Protein AF-A0A3M1Q7M8-F1 (afdb_monomer)

Mean predicted aligned error: 7.92 Å

Structure (mmCIF, N/CA/C/O backbone):
data_AF-A0A3M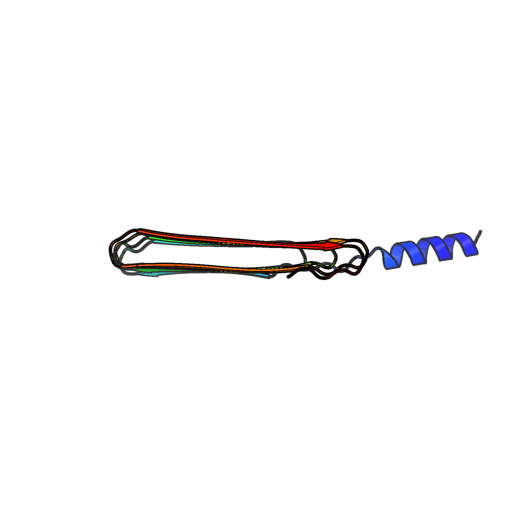1Q7M8-F1
#
_entry.id   AF-A0A3M1Q7M8-F1
#
loop_
_atom_site.group_PDB
_atom_site.id
_atom_site.type_symbol
_atom_site.label_atom_id
_atom_site.label_alt_id
_atom_site.label_comp_id
_atom_site.label_asym_id
_atom_site.label_entity_id
_atom_site.label_seq_id
_atom_site.pdbx_PDB_ins_code
_atom_site.Cartn_x
_atom_site.Cartn_y
_atom_site.Cartn_z
_atom_site.occupancy
_atom_site.B_iso_or_equiv
_atom_site.auth_seq_id
_atom_site.auth_comp_id
_atom_site.auth_asym_id
_atom_site.auth_atom_id
_atom_site.pdbx_PDB_model_num
ATOM 1 N N . MET A 1 1 ? 45.127 -10.849 -25.738 1.00 50.38 1 MET A N 1
ATOM 2 C CA . MET A 1 1 ? 44.500 -11.327 -24.480 1.00 50.38 1 MET A CA 1
ATOM 3 C C . MET A 1 1 ? 44.272 -10.226 -23.438 1.00 50.38 1 MET A C 1
ATOM 5 O O . MET A 1 1 ? 43.176 -10.155 -22.907 1.00 50.38 1 MET A O 1
ATOM 9 N N . LYS A 1 2 ? 45.220 -9.306 -23.188 1.00 44.78 2 LYS A N 1
ATOM 10 C CA . LYS A 1 2 ? 45.061 -8.219 -22.188 1.00 44.78 2 LYS A CA 1
ATOM 11 C C . LYS A 1 2 ? 43.906 -7.230 -22.465 1.00 44.78 2 LYS A C 1
ATOM 13 O O . LYS A 1 2 ? 43.297 -6.731 -21.531 1.00 44.78 2 LYS A O 1
ATOM 18 N N . ARG A 1 3 ? 43.560 -6.993 -23.740 1.00 47.59 3 ARG A N 1
ATOM 19 C CA . ARG A 1 3 ? 42.442 -6.109 -24.143 1.00 47.59 3 ARG A CA 1
ATOM 20 C C . ARG A 1 3 ? 41.051 -6.724 -23.937 1.00 47.59 3 ARG A C 1
ATOM 22 O O . ARG A 1 3 ? 40.094 -5.987 -23.758 1.00 47.59 3 ARG A O 1
ATOM 29 N N . LEU A 1 4 ? 40.949 -8.055 -23.926 1.00 49.72 4 LEU A N 1
ATOM 30 C CA . LEU A 1 4 ? 39.679 -8.762 -23.723 1.00 49.72 4 LEU A CA 1
ATOM 31 C C . LEU A 1 4 ? 39.285 -8.768 -22.238 1.00 49.72 4 LEU A C 1
ATOM 33 O O . LEU A 1 4 ? 38.124 -8.580 -21.897 1.00 49.72 4 LEU A O 1
ATOM 37 N N . LEU A 1 5 ? 40.282 -8.902 -21.356 1.00 49.00 5 LEU A N 1
ATOM 38 C CA . LEU A 1 5 ? 40.089 -8.873 -19.907 1.00 49.00 5 LEU A CA 1
ATOM 39 C C . LEU A 1 5 ? 39.618 -7.492 -19.418 1.00 49.00 5 LEU A C 1
ATOM 41 O O . LEU A 1 5 ? 38.752 -7.424 -18.557 1.00 49.00 5 LEU A O 1
ATOM 45 N N . ALA A 1 6 ? 40.128 -6.407 -20.016 1.00 52.34 6 ALA A N 1
ATOM 46 C CA . ALA A 1 6 ? 39.721 -5.034 -19.700 1.00 52.34 6 ALA A CA 1
ATOM 47 C C . ALA A 1 6 ? 38.290 -4.690 -20.165 1.00 52.34 6 ALA A C 1
ATOM 49 O O . ALA A 1 6 ? 37.608 -3.885 -19.533 1.00 52.34 6 ALA A O 1
ATOM 50 N N . ALA A 1 7 ? 37.820 -5.307 -21.256 1.00 53.88 7 ALA A N 1
ATOM 51 C CA . ALA A 1 7 ? 36.446 -5.152 -21.739 1.00 53.88 7 ALA A CA 1
ATOM 52 C C . ALA A 1 7 ? 35.442 -5.927 -20.864 1.00 53.88 7 ALA A C 1
ATOM 54 O O . ALA A 1 7 ? 34.366 -5.429 -20.550 1.00 53.88 7 ALA A O 1
ATOM 55 N N . LEU A 1 8 ? 35.813 -7.125 -20.402 1.00 53.47 8 LEU A N 1
ATOM 56 C CA . LEU A 1 8 ? 34.981 -7.926 -19.497 1.00 53.47 8 LEU A CA 1
ATOM 57 C C . LEU A 1 8 ? 34.847 -7.298 -18.102 1.00 53.47 8 LEU A C 1
ATOM 59 O O . LEU A 1 8 ? 33.760 -7.326 -17.528 1.00 53.47 8 LEU A O 1
ATOM 63 N N . THR A 1 9 ? 35.904 -6.678 -17.569 1.00 52.72 9 THR A N 1
ATOM 64 C CA . THR A 1 9 ? 35.836 -5.986 -16.271 1.00 52.72 9 THR A CA 1
ATOM 65 C C . THR A 1 9 ? 35.045 -4.679 -16.321 1.00 52.72 9 THR A C 1
ATOM 67 O O . THR A 1 9 ? 34.373 -4.352 -15.348 1.00 52.72 9 THR A O 1
ATOM 70 N N . SER A 1 10 ? 35.051 -3.953 -17.443 1.00 50.41 10 SER A N 1
ATOM 71 C CA . SER A 1 10 ? 34.241 -2.732 -17.610 1.00 50.41 10 SER A CA 1
ATOM 72 C C . SER A 1 10 ? 32.746 -3.026 -17.814 1.00 50.41 10 SER A C 1
ATOM 74 O O . SER A 1 10 ? 31.900 -2.275 -17.326 1.00 50.41 10 SER A O 1
ATOM 76 N N . ILE A 1 11 ? 32.400 -4.160 -18.432 1.00 53.50 11 ILE A N 1
ATOM 77 C CA . ILE A 1 11 ? 31.011 -4.648 -18.505 1.00 53.50 11 ILE A CA 1
ATOM 78 C C . ILE A 1 11 ? 30.527 -5.147 -17.132 1.00 53.50 11 ILE A C 1
ATOM 80 O O . ILE A 1 11 ? 29.394 -4.883 -16.743 1.00 53.50 11 ILE A O 1
ATOM 84 N N . ALA A 1 12 ? 31.387 -5.808 -16.351 1.00 48.62 12 ALA A N 1
ATOM 85 C CA . ALA A 1 12 ? 31.025 -6.263 -15.007 1.00 48.62 12 ALA A CA 1
ATOM 86 C C . ALA A 1 12 ? 30.792 -5.100 -14.020 1.00 48.62 12 ALA A C 1
ATOM 88 O O . ALA A 1 12 ? 29.925 -5.200 -13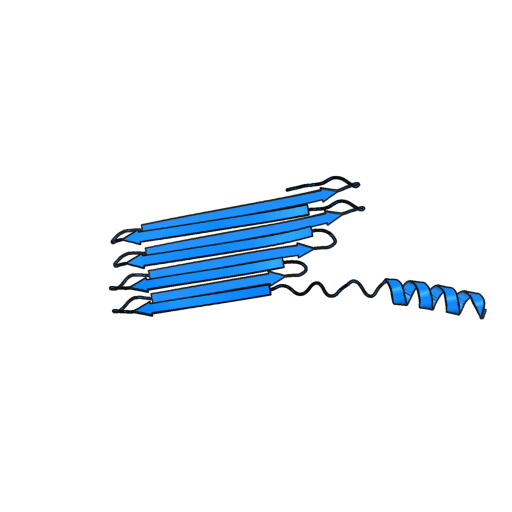.155 1.00 48.62 12 ALA A O 1
ATOM 89 N N . LEU A 1 13 ? 31.515 -3.981 -14.167 1.00 48.22 13 LEU A N 1
ATOM 90 C CA . LEU A 1 13 ? 31.373 -2.812 -13.287 1.00 48.22 13 LEU A CA 1
ATOM 91 C C . LEU A 1 13 ? 30.152 -1.934 -13.616 1.00 48.22 13 LEU A C 1
ATOM 93 O O . LEU A 1 13 ? 29.692 -1.187 -12.764 1.00 48.22 13 LEU A O 1
ATOM 97 N N . THR A 1 14 ? 29.600 -2.033 -14.829 1.00 49.81 14 THR A N 1
ATOM 98 C CA . THR A 1 14 ? 28.342 -1.358 -15.211 1.00 49.81 14 THR A CA 1
ATOM 99 C C . THR A 1 14 ? 27.097 -2.189 -14.883 1.00 49.81 14 THR A C 1
ATOM 101 O O . THR A 1 14 ? 25.981 -1.680 -14.949 1.00 49.81 14 THR A O 1
ATOM 104 N N . ALA A 1 15 ? 27.280 -3.448 -14.471 1.00 46.22 15 ALA A N 1
ATOM 105 C CA . ALA A 1 15 ? 26.212 -4.345 -14.038 1.00 46.22 15 ALA A CA 1
ATOM 106 C C . ALA A 1 15 ? 25.890 -4.246 -12.534 1.00 46.22 15 ALA A C 1
ATOM 108 O O . ALA A 1 15 ? 24.961 -4.912 -12.071 1.00 46.22 15 ALA A O 1
ATOM 109 N N . SER A 1 16 ? 26.599 -3.408 -11.765 1.00 47.19 16 SER A N 1
ATOM 110 C CA . SER A 1 16 ? 26.173 -3.025 -10.416 1.00 47.19 16 SER A CA 1
ATOM 111 C C . SER A 1 16 ? 24.972 -2.081 -10.527 1.00 47.19 16 SER A C 1
ATOM 113 O O . SER A 1 16 ? 25.099 -0.864 -10.390 1.00 47.19 16 SER A O 1
ATOM 115 N N . GLY A 1 17 ? 23.807 -2.642 -10.858 1.00 49.47 17 GLY A N 1
ATOM 116 C CA . GLY A 1 17 ? 22.539 -1.928 -10.813 1.00 49.47 17 GLY A CA 1
ATOM 117 C C . GLY A 1 17 ? 22.386 -1.285 -9.440 1.00 49.47 17 GLY A C 1
ATOM 118 O O . GLY A 1 17 ? 22.644 -1.934 -8.425 1.00 49.47 17 GLY A O 1
ATOM 119 N N . ALA A 1 18 ? 22.031 0.001 -9.421 1.00 51.25 18 ALA A N 1
ATOM 120 C CA . ALA A 1 18 ? 21.760 0.728 -8.193 1.00 51.25 18 ALA A CA 1
ATOM 121 C C . ALA A 1 18 ? 20.853 -0.129 -7.302 1.00 51.25 18 ALA A C 1
ATOM 123 O O . ALA A 1 18 ? 19.791 -0.580 -7.738 1.00 51.25 18 ALA A O 1
ATOM 124 N N . ALA A 1 19 ? 21.294 -0.397 -6.074 1.00 50.16 19 ALA A N 1
ATOM 125 C CA . ALA A 1 19 ? 20.435 -0.991 -5.070 1.00 50.16 19 ALA A CA 1
ATOM 126 C C . ALA A 1 19 ? 19.352 0.047 -4.756 1.00 50.16 19 ALA A C 1
ATOM 128 O O . ALA A 1 19 ? 19.552 0.937 -3.934 1.00 50.16 19 ALA A O 1
ATOM 129 N N . PHE A 1 20 ? 18.240 -0.004 -5.485 1.00 60.88 20 PHE A N 1
ATOM 130 C CA . PHE A 1 20 ? 17.080 0.812 -5.178 1.00 60.88 20 PHE A CA 1
ATOM 131 C C . PHE A 1 20 ? 16.518 0.306 -3.849 1.00 60.88 20 PHE A C 1
ATOM 133 O O . PHE A 1 20 ? 15.998 -0.809 -3.767 1.00 60.88 20 PHE A O 1
ATOM 140 N N . GLY A 1 21 ? 16.739 1.085 -2.793 1.00 73.06 21 GLY A N 1
AT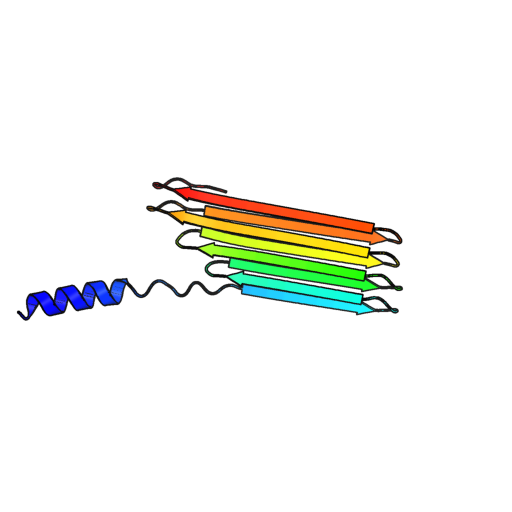OM 141 C CA . GLY A 1 21 ? 16.203 0.808 -1.470 1.00 73.06 21 GLY A CA 1
ATOM 142 C C . GLY A 1 21 ? 14.743 1.232 -1.409 1.00 73.06 21 GLY A C 1
ATOM 143 O O . GLY A 1 21 ? 14.421 2.367 -1.752 1.00 73.06 21 GLY A O 1
ATOM 144 N N . GLY A 1 22 ? 13.878 0.324 -0.964 1.00 85.31 22 GLY A N 1
ATOM 145 C CA . GLY A 1 22 ? 12.493 0.651 -0.658 1.00 85.31 22 GLY A CA 1
ATOM 146 C C . GLY A 1 22 ? 12.392 1.300 0.722 1.00 85.31 22 GLY A C 1
ATOM 147 O O . GLY A 1 22 ? 12.985 0.806 1.681 1.00 85.31 22 GLY A 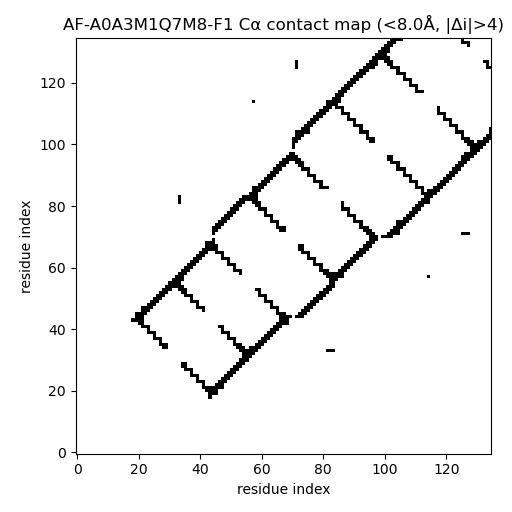O 1
ATOM 148 N N . GLU A 1 23 ? 11.629 2.383 0.839 1.00 95.00 23 GLU A N 1
ATOM 149 C CA . GLU A 1 23 ? 11.281 3.010 2.114 1.00 95.00 23 GLU A CA 1
ATOM 150 C C . GLU A 1 23 ? 9.936 2.460 2.601 1.00 95.00 23 GLU A C 1
ATOM 152 O O . GLU A 1 23 ? 8.920 2.644 1.937 1.00 95.00 23 GLU A O 1
ATOM 157 N N . ALA A 1 24 ? 9.901 1.803 3.762 1.00 96.88 24 ALA A N 1
ATOM 158 C CA . ALA A 1 24 ? 8.668 1.287 4.353 1.00 96.88 24 ALA A CA 1
ATOM 159 C C . ALA A 1 24 ? 8.482 1.812 5.781 1.00 96.88 24 ALA A C 1
ATOM 161 O O . ALA A 1 24 ? 9.322 1.575 6.648 1.00 96.88 24 ALA A O 1
ATOM 162 N N . THR A 1 25 ? 7.358 2.486 6.032 1.00 98.06 25 THR A N 1
ATOM 163 C CA . THR A 1 25 ? 6.995 3.037 7.342 1.00 98.06 25 THR A CA 1
ATOM 164 C C . THR A 1 25 ? 5.601 2.569 7.745 1.00 98.06 25 THR A C 1
ATOM 166 O O . THR A 1 25 ? 4.631 2.796 7.024 1.00 98.06 25 THR A O 1
ATOM 169 N N . ALA A 1 26 ? 5.492 1.942 8.918 1.00 97.75 26 ALA A N 1
ATOM 170 C CA . ALA A 1 26 ? 4.230 1.474 9.486 1.00 97.75 26 ALA A CA 1
ATOM 171 C C . ALA A 1 26 ? 4.021 2.064 10.888 1.00 97.75 26 ALA A C 1
ATOM 173 O O . ALA A 1 26 ? 4.874 1.907 11.761 1.00 97.75 26 ALA A O 1
ATOM 174 N N . ILE A 1 27 ? 2.883 2.723 11.117 1.00 98.31 27 ILE A N 1
ATOM 175 C CA . ILE A 1 27 ? 2.563 3.403 12.379 1.00 98.31 27 ILE A CA 1
ATOM 176 C C . ILE A 1 27 ? 1.193 2.951 12.865 1.00 98.31 27 ILE A C 1
ATOM 178 O O . ILE A 1 27 ? 0.176 3.275 12.262 1.00 98.31 27 ILE A O 1
ATOM 182 N N . SER A 1 28 ? 1.156 2.256 14.000 1.00 97.44 28 SER A N 1
ATOM 183 C CA . SER A 1 28 ? -0.095 1.830 14.635 1.00 97.44 28 SER A CA 1
ATOM 184 C C . SER A 1 28 ? -0.279 2.529 15.974 1.00 97.44 28 SER A C 1
ATOM 186 O O . SER A 1 28 ? 0.620 2.521 16.810 1.00 97.44 28 SER A O 1
ATOM 188 N N . THR A 1 29 ? -1.447 3.123 16.202 1.00 98.06 29 THR A N 1
ATOM 189 C CA . THR A 1 29 ? -1.804 3.763 17.474 1.00 98.06 29 THR A CA 1
ATOM 190 C C . THR A 1 29 ? -3.193 3.322 17.909 1.00 98.06 29 THR A C 1
ATOM 192 O O . THR A 1 29 ? -4.165 3.472 17.173 1.00 98.06 29 THR A O 1
ATOM 195 N N . ALA A 1 30 ? -3.300 2.794 19.125 1.00 97.19 30 ALA A N 1
ATOM 196 C CA . ALA A 1 30 ? -4.562 2.334 19.688 1.00 97.19 30 ALA A CA 1
ATOM 197 C C . ALA A 1 30 ? -4.758 2.874 21.108 1.00 97.19 30 ALA A C 1
ATOM 199 O O . ALA A 1 30 ? -3.841 2.828 21.926 1.00 97.19 30 ALA A O 1
ATOM 200 N N . THR A 1 31 ? -5.957 3.374 21.410 1.00 97.00 31 THR A N 1
ATOM 201 C CA . THR A 1 31 ? -6.327 3.908 22.734 1.00 97.00 31 THR A CA 1
ATOM 202 C C . THR A 1 31 ? -7.740 3.473 23.130 1.00 97.00 31 THR A C 1
ATOM 204 O O . THR A 1 31 ? -8.514 3.027 22.289 1.00 97.00 31 THR A O 1
ATOM 207 N N . ASN A 1 32 ? -8.116 3.577 24.411 1.00 96.38 32 ASN A N 1
ATOM 208 C CA . ASN A 1 32 ? -9.496 3.360 24.889 1.00 96.38 32 ASN A CA 1
ATOM 209 C C . ASN A 1 32 ? -10.151 2.058 24.373 1.00 96.38 32 ASN A C 1
ATOM 211 O O . ASN A 1 32 ? -11.279 2.064 23.882 1.00 96.38 32 ASN A O 1
ATOM 215 N N . GLY A 1 33 ? -9.416 0.944 24.411 1.00 95.94 33 GLY A N 1
ATOM 216 C CA . GLY A 1 33 ? -9.898 -0.358 23.933 1.00 95.94 33 GLY A CA 1
ATOM 217 C C . GLY A 1 33 ? -9.923 -0.535 22.409 1.00 95.94 33 GLY A C 1
ATOM 218 O O . GLY A 1 33 ? -10.467 -1.526 21.934 1.00 95.94 33 GLY A O 1
ATOM 219 N N . GLY A 1 34 ? -9.366 0.402 21.637 1.00 97.75 34 GLY A N 1
ATOM 220 C CA . GLY A 1 34 ? -9.179 0.250 20.195 1.00 97.75 34 GLY A CA 1
ATOM 221 C C . GLY A 1 34 ? -8.099 -0.777 19.827 1.00 97.75 34 GLY A C 1
ATOM 222 O O . GLY A 1 34 ? -7.292 -1.184 20.664 1.00 97.75 34 GLY A O 1
ATOM 223 N N . ARG A 1 35 ? -8.064 -1.183 18.555 1.00 98.50 35 ARG A N 1
ATOM 224 C CA . ARG A 1 35 ? -7.047 -2.069 17.966 1.00 98.50 35 ARG A CA 1
ATOM 225 C C . ARG A 1 35 ? -6.557 -1.485 16.648 1.00 98.50 35 ARG A C 1
ATOM 227 O O . ARG A 1 35 ? -7.364 -1.250 15.757 1.00 98.50 35 ARG A O 1
ATOM 234 N N . ALA A 1 36 ? -5.255 -1.271 16.517 1.00 98.25 36 ALA A N 1
ATOM 235 C CA . ALA A 1 36 ? -4.648 -0.744 15.300 1.00 98.25 36 ALA A CA 1
ATOM 236 C C . ALA A 1 36 ? -3.583 -1.710 14.776 1.00 98.25 36 ALA A C 1
ATOM 238 O O . ALA A 1 36 ? -2.790 -2.232 15.559 1.00 98.25 36 ALA A O 1
ATOM 239 N N . SER A 1 37 ? -3.565 -1.935 13.465 1.00 98.50 37 SER A N 1
ATOM 240 C CA . SER A 1 37 ? -2.567 -2.749 12.772 1.00 98.50 37 SER A CA 1
ATOM 241 C C . SER A 1 37 ? -2.156 -2.056 11.480 1.00 98.50 37 SER A C 1
ATOM 243 O O . SER A 1 37 ? -3.013 -1.626 10.711 1.00 98.50 37 SER A O 1
ATOM 245 N N . SER A 1 38 ? -0.850 -1.938 11.257 1.00 98.19 38 SER A N 1
ATOM 246 C CA . SER A 1 38 ? -0.290 -1.309 10.064 1.00 98.19 38 SER A CA 1
ATOM 247 C C . SER A 1 38 ? 0.790 -2.189 9.465 1.00 98.19 38 SER A C 1
ATOM 249 O O . SER A 1 38 ? 1.688 -2.624 10.187 1.00 98.19 38 SER A O 1
ATOM 251 N N . THR A 1 39 ? 0.734 -2.387 8.152 1.00 98.31 39 THR A N 1
ATOM 252 C CA . THR A 1 39 ? 1.724 -3.139 7.376 1.00 98.31 39 THR A CA 1
ATOM 253 C C . THR A 1 39 ? 2.186 -2.282 6.208 1.00 98.31 39 THR A C 1
ATOM 255 O O . THR A 1 39 ? 1.363 -1.839 5.413 1.00 98.31 39 THR A O 1
ATOM 258 N N . ALA A 1 40 ? 3.492 -2.059 6.082 1.00 97.75 40 ALA A N 1
ATOM 259 C CA . ALA A 1 40 ? 4.089 -1.346 4.957 1.00 97.75 40 ALA A CA 1
ATOM 260 C C . ALA A 1 40 ? 5.148 -2.230 4.294 1.00 97.75 40 ALA A C 1
ATOM 262 O O . ALA A 1 40 ? 6.011 -2.774 4.982 1.00 97.75 40 ALA A O 1
ATOM 263 N N . THR A 1 41 ? 5.083 -2.367 2.971 1.00 97.50 41 THR A N 1
ATOM 264 C CA . THR A 1 41 ? 6.038 -3.146 2.173 1.00 97.50 41 THR A CA 1
ATOM 265 C C . THR A 1 41 ? 6.534 -2.302 1.008 1.00 97.50 41 THR A C 1
ATOM 267 O O . THR A 1 41 ? 5.734 -1.875 0.184 1.00 97.50 41 THR A O 1
ATOM 270 N N . ALA A 1 42 ? 7.847 -2.097 0.906 1.00 96.50 42 ALA A N 1
ATOM 271 C CA . ALA A 1 42 ? 8.468 -1.394 -0.215 1.00 96.50 42 ALA A CA 1
ATOM 272 C C . ALA A 1 42 ? 9.549 -2.265 -0.864 1.00 96.50 42 ALA A C 1
ATOM 274 O O . ALA A 1 42 ? 10.429 -2.785 -0.177 1.00 96.50 42 ALA A O 1
ATOM 275 N N . VAL A 1 43 ? 9.484 -2.428 -2.187 1.00 94.50 43 VAL A N 1
ATOM 276 C CA . VAL A 1 43 ? 10.434 -3.234 -2.968 1.00 94.50 43 VAL A CA 1
ATOM 277 C C . VAL A 1 43 ? 11.010 -2.410 -4.116 1.00 94.50 43 VAL A C 1
ATOM 279 O O . VAL A 1 43 ? 10.264 -1.892 -4.945 1.00 94.50 43 VAL A O 1
ATOM 282 N N . GLY A 1 44 ? 12.341 -2.356 -4.204 1.00 93.06 44 GLY A N 1
ATOM 283 C CA . GLY A 1 44 ? 13.050 -1.611 -5.243 1.00 93.06 44 GLY A CA 1
ATOM 284 C C . GLY A 1 44 ? 12.924 -0.099 -5.052 1.00 93.06 44 GLY A C 1
ATOM 285 O O . GLY A 1 44 ? 13.095 0.395 -3.945 1.00 93.06 44 GLY A O 1
ATOM 286 N N . ASN A 1 45 ? 12.649 0.642 -6.125 1.00 93.25 45 ASN A N 1
ATOM 287 C CA . ASN A 1 45 ? 12.545 2.104 -6.093 1.00 93.25 45 ASN A CA 1
ATOM 288 C C . ASN A 1 45 ? 11.143 2.527 -5.636 1.00 93.25 45 ASN A C 1
ATOM 290 O O . ASN A 1 45 ? 10.293 2.878 -6.452 1.00 93.25 45 ASN A O 1
ATOM 294 N N . ALA A 1 46 ? 10.871 2.384 -4.342 1.00 96.75 46 ALA A N 1
ATOM 295 C CA . ALA A 1 46 ? 9.515 2.473 -3.822 1.00 96.75 46 ALA A CA 1
ATOM 296 C C . ALA A 1 46 ? 9.436 3.128 -2.440 1.00 96.75 46 ALA A C 1
ATOM 298 O O . ALA A 1 46 ? 10.344 2.976 -1.624 1.00 96.75 46 ALA A O 1
ATOM 299 N N . ARG A 1 47 ? 8.308 3.782 -2.157 1.00 97.50 47 ARG A N 1
ATOM 300 C CA . ARG A 1 47 ? 7.923 4.293 -0.841 1.00 97.50 47 ARG A CA 1
ATOM 301 C C . ARG A 1 47 ? 6.571 3.721 -0.434 1.00 97.50 47 ARG A C 1
ATOM 303 O O . ARG A 1 47 ? 5.620 3.743 -1.200 1.00 97.50 47 ARG A O 1
ATOM 310 N N . SER A 1 48 ? 6.486 3.220 0.790 1.00 97.81 48 SER A N 1
ATOM 311 C CA . SER A 1 48 ? 5.278 2.648 1.368 1.00 97.81 48 SER A CA 1
ATOM 312 C C . SER A 1 48 ? 5.042 3.218 2.762 1.00 97.81 48 SER A C 1
ATOM 314 O O . SER A 1 48 ? 5.830 2.984 3.677 1.00 97.81 48 SER A O 1
ATOM 316 N N . LEU A 1 49 ? 3.909 3.886 2.959 1.00 98.38 49 LEU A N 1
ATOM 317 C CA . LEU A 1 49 ? 3.448 4.390 4.252 1.00 98.38 49 LEU A CA 1
ATOM 318 C C . LEU A 1 49 ? 2.117 3.742 4.639 1.00 98.38 49 LEU A C 1
ATOM 320 O O . LEU A 1 49 ? 1.154 3.800 3.878 1.00 98.38 49 LEU A O 1
ATOM 324 N N . ALA A 1 50 ? 2.046 3.170 5.839 1.00 98.38 50 ALA A N 1
ATOM 325 C CA . ALA A 1 50 ? 0.815 2.651 6.424 1.00 98.38 50 ALA A CA 1
ATOM 326 C C . ALA A 1 50 ? 0.595 3.234 7.824 1.00 98.38 50 ALA A C 1
ATOM 328 O O . ALA A 1 50 ? 1.433 3.073 8.710 1.00 98.38 50 ALA A O 1
ATOM 329 N N . ILE A 1 51 ? -0.542 3.895 8.034 1.00 98.69 51 ILE A N 1
ATOM 330 C CA . ILE A 1 51 ? -0.930 4.478 9.323 1.00 98.69 51 ILE A CA 1
ATOM 331 C C . ILE A 1 51 ? -2.286 3.919 9.755 1.00 98.69 51 ILE A C 1
ATOM 333 O O . ILE A 1 51 ? -3.256 4.015 9.004 1.00 98.69 51 ILE A O 1
ATOM 337 N N . ALA A 1 52 ? -2.376 3.380 10.969 1.00 98.31 52 ALA A N 1
ATOM 338 C CA . ALA A 1 52 ? -3.626 2.941 11.582 1.00 98.31 52 ALA A CA 1
ATOM 339 C C . ALA A 1 52 ? -3.836 3.582 12.960 1.00 98.31 52 ALA A C 1
ATOM 341 O O . ALA A 1 52 ? -2.981 3.485 13.842 1.00 98.31 52 ALA A O 1
ATOM 342 N N . GLY A 1 53 ? -5.004 4.192 13.164 1.00 98.50 53 GLY A N 1
ATOM 343 C CA . GLY A 1 53 ? -5.423 4.814 14.419 1.00 98.50 53 GLY A CA 1
ATOM 344 C C . GLY A 1 53 ? -6.768 4.275 14.901 1.00 98.50 53 GLY A C 1
ATOM 345 O O . GLY A 1 53 ? -7.756 4.350 14.180 1.00 98.50 53 GLY A O 1
ATOM 346 N N . ALA A 1 54 ? -6.847 3.751 16.123 1.00 98.31 54 ALA A N 1
ATOM 347 C CA . ALA A 1 54 ? -8.096 3.208 16.657 1.00 98.31 54 ALA A CA 1
ATOM 348 C C . ALA A 1 54 ? -8.393 3.672 18.085 1.00 98.31 54 ALA A C 1
ATOM 350 O O . ALA A 1 54 ? -7.507 3.692 18.939 1.00 98.31 54 ALA A O 1
ATOM 351 N N . SER A 1 55 ? -9.660 3.987 18.374 1.00 98.19 55 SER A N 1
ATOM 352 C CA . SER A 1 55 ? -10.110 4.297 19.735 1.00 98.19 55 SER A CA 1
ATOM 353 C C . SER A 1 55 ? -11.514 3.784 20.064 1.00 98.19 55 SER A C 1
ATOM 355 O O . SER A 1 55 ? -12.299 3.458 19.172 1.00 98.19 55 SER A O 1
ATOM 357 N N . HIS A 1 56 ? -11.851 3.726 21.357 1.00 97.69 56 HIS A N 1
ATOM 358 C CA . HIS A 1 56 ? -13.195 3.406 21.866 1.00 97.69 56 HIS A CA 1
ATOM 359 C C . HIS A 1 56 ? -13.753 2.084 21.319 1.00 97.69 56 HIS A C 1
ATOM 361 O O . HIS A 1 56 ? -14.863 2.043 20.797 1.00 97.69 56 HIS A O 1
ATOM 367 N N . GLY A 1 57 ? -12.960 1.014 21.370 1.00 96.50 57 GLY A N 1
ATOM 368 C CA . GLY A 1 57 ? -13.351 -0.286 20.807 1.00 96.50 57 GLY A CA 1
ATOM 369 C C . GLY A 1 57 ? -13.280 -0.377 19.279 1.00 96.50 57 GLY A C 1
ATOM 370 O O . GLY A 1 57 ? -13.660 -1.401 18.721 1.00 96.50 57 GLY A O 1
ATOM 371 N N . GLY A 1 58 ? -12.809 0.670 18.593 1.00 98.25 58 GLY A N 1
ATOM 372 C CA . GLY A 1 58 ? -12.627 0.657 17.145 1.00 98.25 58 GLY A CA 1
ATOM 373 C C . GLY A 1 58 ? -11.485 -0.256 16.689 1.00 98.25 58 GLY A C 1
ATOM 374 O O . GLY A 1 58 ? -10.570 -0.558 17.454 1.00 98.25 58 GLY A O 1
ATOM 375 N N . VAL A 1 59 ? -11.512 -0.662 15.424 1.00 98.69 59 VAL A N 1
ATOM 376 C CA . VAL A 1 59 ? -10.480 -1.468 14.768 1.00 98.69 59 VAL A CA 1
ATOM 377 C C . VAL A 1 59 ? -10.012 -0.740 13.514 1.00 98.69 59 VAL A C 1
ATOM 379 O O . VAL A 1 59 ? -10.820 -0.466 12.636 1.00 98.69 59 VAL A O 1
ATOM 382 N N . ALA A 1 60 ? -8.724 -0.435 13.416 1.00 98.62 60 ALA A N 1
ATOM 383 C CA . ALA A 1 60 ? -8.118 0.174 12.238 1.00 98.62 60 ALA A CA 1
ATOM 384 C C . ALA A 1 60 ? -7.039 -0.749 11.665 1.00 98.62 60 ALA A C 1
ATOM 386 O O . ALA A 1 60 ? -6.134 -1.171 12.385 1.00 98.62 60 ALA A O 1
ATOM 387 N N . ILE A 1 61 ? -7.131 -1.057 10.375 1.00 98.69 61 ILE A N 1
ATOM 388 C CA . ILE A 1 61 ? -6.165 -1.880 9.647 1.00 98.69 61 ILE A CA 1
ATOM 389 C C . ILE A 1 61 ? -5.700 -1.091 8.432 1.00 98.69 61 ILE A C 1
ATOM 391 O O . ILE A 1 61 ? -6.522 -0.675 7.623 1.00 98.69 61 ILE A O 1
ATOM 395 N N . SER A 1 62 ? -4.395 -0.887 8.306 1.00 98.56 62 SER A N 1
ATOM 396 C CA . SER A 1 62 ? -3.797 -0.143 7.204 1.00 98.56 62 SER A CA 1
ATOM 397 C C . SER A 1 62 ? -2.710 -0.969 6.531 1.00 98.56 62 SER A C 1
ATOM 399 O O . SER A 1 62 ? -1.720 -1.319 7.168 1.00 98.56 62 SER A O 1
ATOM 401 N N . ASN A 1 63 ? -2.874 -1.279 5.249 1.00 98.44 63 ASN A N 1
ATOM 402 C CA . ASN A 1 63 ? -1.900 -2.039 4.476 1.00 98.44 63 ASN A CA 1
ATOM 403 C C . ASN A 1 63 ? -1.439 -1.216 3.279 1.00 98.44 63 ASN A C 1
ATOM 405 O O . ASN A 1 63 ? -2.248 -0.774 2.471 1.00 98.44 63 ASN A O 1
ATOM 409 N N . SER A 1 64 ? -0.132 -1.030 3.151 1.00 98.31 64 SER A N 1
ATOM 410 C CA . SER A 1 64 ? 0.478 -0.336 2.026 1.00 98.31 64 SER A CA 1
ATOM 411 C C . SER A 1 64 ? 1.539 -1.219 1.381 1.00 98.31 64 SER A C 1
ATOM 413 O O . SER A 1 64 ? 2.367 -1.813 2.077 1.00 98.31 64 SER A O 1
ATOM 415 N N . THR A 1 65 ? 1.489 -1.329 0.055 1.00 98.25 65 THR A N 1
ATOM 416 C CA . THR A 1 65 ? 2.469 -2.064 -0.747 1.00 98.25 65 THR A CA 1
ATOM 417 C C . THR A 1 65 ? 2.929 -1.195 -1.905 1.00 98.25 65 THR A C 1
ATOM 419 O O . THR A 1 65 ? 2.112 -0.709 -2.676 1.00 98.25 65 THR A O 1
ATOM 422 N N . ALA A 1 66 ? 4.239 -1.019 -2.046 1.00 97.81 66 ALA A N 1
ATOM 423 C CA . ALA A 1 66 ? 4.845 -0.298 -3.153 1.00 97.81 66 ALA A CA 1
ATOM 424 C C . ALA A 1 66 ? 5.955 -1.134 -3.799 1.00 97.81 66 ALA A C 1
ATOM 426 O O . ALA A 1 66 ? 6.850 -1.649 -3.119 1.00 97.81 66 ALA A O 1
ATOM 427 N N . ARG A 1 67 ? 5.923 -1.257 -5.124 1.00 96.69 67 ARG A N 1
ATOM 428 C CA . ARG A 1 67 ? 6.936 -1.964 -5.909 1.00 96.69 67 ARG A CA 1
ATOM 429 C C . ARG A 1 67 ? 7.380 -1.097 -7.080 1.00 96.69 67 ARG A C 1
ATOM 431 O O . ARG A 1 67 ? 6.609 -0.840 -7.989 1.00 96.69 67 ARG A O 1
ATOM 438 N N . GLY A 1 68 ? 8.648 -0.698 -7.076 1.00 94.75 68 GLY A N 1
ATOM 439 C CA . GLY A 1 68 ? 9.271 0.042 -8.171 1.00 94.75 68 GLY A CA 1
ATOM 440 C C . GLY A 1 68 ? 10.423 -0.756 -8.761 1.00 94.75 68 GLY A C 1
ATOM 441 O O . GLY A 1 68 ? 11.353 -1.132 -8.046 1.00 94.75 68 GLY A O 1
ATOM 442 N N . THR A 1 69 ? 10.389 -1.040 -10.061 1.00 91.50 69 THR A N 1
ATOM 443 C CA . THR A 1 69 ? 11.440 -1.827 -10.726 1.00 91.50 69 THR A CA 1
ATOM 444 C C . THR A 1 69 ? 12.018 -1.118 -11.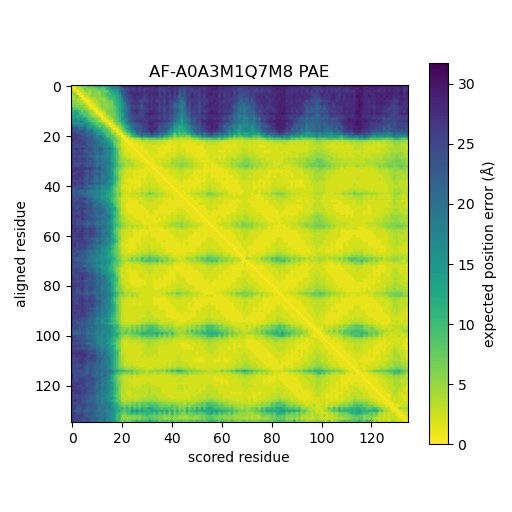945 1.00 91.50 69 THR A C 1
ATOM 446 O O . THR A 1 69 ? 11.314 -0.419 -12.673 1.00 91.50 69 THR A O 1
ATOM 449 N N . ARG A 1 70 ? 13.315 -1.349 -12.207 1.00 88.12 70 ARG A N 1
ATOM 450 C CA . ARG A 1 70 ? 14.072 -0.769 -13.333 1.00 88.12 70 ARG A CA 1
ATOM 451 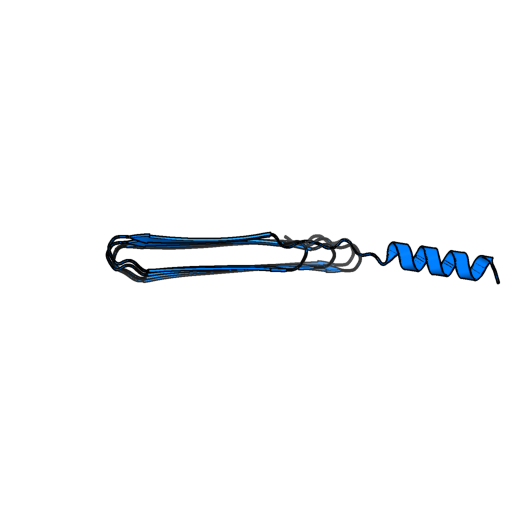C C . ARG A 1 70 ? 14.071 0.769 -13.280 1.00 88.12 70 ARG A C 1
ATOM 453 O O . ARG A 1 70 ? 14.782 1.319 -12.452 1.00 88.12 70 ARG A O 1
ATOM 460 N N . GLY A 1 71 ? 13.305 1.438 -14.145 1.00 85.31 71 GLY A N 1
ATOM 461 C CA . GLY A 1 71 ? 13.092 2.895 -14.146 1.00 85.31 71 GLY A CA 1
ATOM 462 C C . GLY A 1 71 ? 11.740 3.324 -13.562 1.00 85.31 71 GLY A C 1
ATOM 463 O O . GLY A 1 71 ? 11.309 4.449 -13.789 1.00 85.31 71 GLY A O 1
ATOM 464 N N . GLY A 1 72 ? 11.032 2.413 -12.890 1.00 93.62 72 GLY A N 1
ATOM 465 C CA . GLY A 1 72 ? 9.763 2.694 -12.228 1.00 93.62 72 GLY A CA 1
ATOM 466 C C . GLY A 1 72 ? 9.956 3.234 -10.813 1.00 93.62 72 GLY A C 1
ATOM 467 O O . GLY A 1 72 ? 10.871 2.790 -10.118 1.00 93.62 72 GLY A O 1
ATOM 468 N N . PHE A 1 7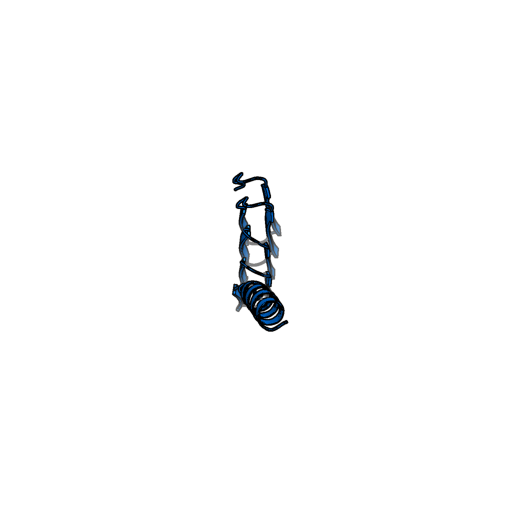3 ? 9.097 4.154 -10.380 1.00 95.38 73 PHE A N 1
ATOM 469 C CA . PHE A 1 73 ? 8.971 4.592 -8.989 1.00 95.38 73 PHE A CA 1
ATOM 470 C C . PHE A 1 73 ? 7.538 4.394 -8.491 1.00 95.38 73 PHE A C 1
ATOM 472 O O . PHE A 1 73 ? 6.600 4.812 -9.164 1.00 95.38 73 PHE A O 1
ATOM 479 N N . ALA A 1 74 ? 7.372 3.777 -7.323 1.00 97.69 74 ALA A N 1
ATOM 480 C CA . ALA A 1 74 ? 6.060 3.538 -6.723 1.00 97.69 74 ALA A CA 1
ATOM 481 C C . ALA A 1 74 ? 5.942 4.214 -5.350 1.00 97.69 74 ALA A C 1
ATOM 483 O O . ALA A 1 74 ? 6.770 3.955 -4.479 1.00 97.69 74 ALA A O 1
ATOM 484 N N . ASP A 1 75 ? 4.907 5.023 -5.136 1.00 97.75 75 ASP A N 1
ATOM 485 C CA . ASP A 1 75 ? 4.529 5.603 -3.843 1.00 97.75 75 ASP A CA 1
ATOM 486 C C . ASP A 1 75 ? 3.155 5.063 -3.431 1.00 97.75 75 ASP A C 1
ATOM 488 O O . ASP A 1 75 ? 2.176 5.192 -4.160 1.00 97.75 75 ASP A O 1
ATOM 492 N N . SER A 1 76 ? 3.079 4.408 -2.275 1.00 98.19 76 SER A N 1
ATOM 493 C CA . SER A 1 76 ? 1.832 3.864 -1.744 1.00 98.19 76 SER A CA 1
ATOM 494 C C . SER A 1 76 ? 1.580 4.373 -0.334 1.00 98.19 76 SER A C 1
ATOM 496 O O . SER A 1 76 ? 2.403 4.208 0.576 1.00 98.19 76 SER A O 1
ATOM 498 N N . ARG A 1 77 ? 0.387 4.922 -0.109 1.00 98.56 77 ARG A N 1
ATOM 499 C CA . ARG A 1 77 ? -0.031 5.511 1.165 1.00 98.56 77 ARG A CA 1
ATOM 500 C C . ARG A 1 77 ? -1.375 4.945 1.597 1.00 98.56 77 ARG A C 1
ATOM 502 O O . ARG A 1 77 ? -2.372 5.042 0.895 1.00 98.56 77 ARG A O 1
ATOM 509 N N . SER A 1 78 ? -1.405 4.362 2.789 1.00 98.50 78 SER A N 1
ATOM 510 C CA . SER A 1 78 ? -2.615 3.808 3.387 1.00 98.50 78 SER A CA 1
ATOM 511 C C . SER A 1 78 ? -2.856 4.411 4.765 1.00 98.50 78 SER A C 1
ATOM 513 O O . SER A 1 78 ? -1.979 4.393 5.633 1.00 98.50 78 SER A O 1
ATOM 515 N N . VAL A 1 79 ? -4.067 4.916 4.997 1.00 98.69 79 VAL A N 1
ATOM 516 C CA . VAL A 1 79 ? -4.497 5.466 6.289 1.00 98.69 79 VAL A CA 1
ATOM 517 C C . VAL A 1 79 ? -5.830 4.858 6.714 1.00 98.69 79 VAL A C 1
ATOM 519 O O . VAL A 1 79 ? -6.813 4.934 5.982 1.00 98.69 79 VAL A O 1
ATOM 522 N N . ALA A 1 80 ? -5.881 4.288 7.917 1.00 98.62 80 ALA A N 1
ATOM 523 C CA . ALA A 1 80 ? -7.103 3.774 8.528 1.00 98.62 80 ALA A CA 1
ATOM 524 C C . ALA A 1 80 ? -7.351 4.425 9.894 1.00 98.62 80 ALA A C 1
ATOM 526 O O . ALA A 1 80 ? -6.461 4.448 10.743 1.00 98.62 80 ALA A O 1
ATOM 527 N N . SER A 1 81 ? -8.565 4.925 10.131 1.00 98.44 81 SER A N 1
ATOM 528 C CA . SER A 1 81 ? -8.956 5.533 11.407 1.00 98.44 81 SER A CA 1
ATOM 529 C C . SER A 1 81 ? -10.334 5.063 11.871 1.00 98.44 81 SER A C 1
ATOM 531 O O . SER A 1 81 ? -11.315 5.188 11.139 1.00 98.44 81 SER A O 1
ATOM 533 N N . ALA A 1 82 ? -10.435 4.529 13.088 1.00 98.38 82 ALA A N 1
ATOM 534 C CA . ALA A 1 82 ? -11.684 3.972 13.601 1.00 98.38 82 ALA A CA 1
ATOM 535 C C . ALA A 1 82 ? -12.007 4.404 15.033 1.00 98.38 82 ALA A C 1
ATOM 537 O O . ALA A 1 82 ? -11.195 4.273 15.951 1.00 98.38 82 ALA A O 1
ATOM 538 N N . VAL A 1 83 ? -13.257 4.817 15.246 1.00 98.06 83 VAL A N 1
ATOM 539 C CA . VAL A 1 83 ? -13.841 5.034 16.575 1.00 98.06 83 VAL A CA 1
ATOM 540 C C . VAL A 1 83 ? -15.099 4.184 16.697 1.00 98.06 83 VAL A C 1
ATOM 542 O O . VAL A 1 83 ? -16.019 4.366 15.909 1.00 98.06 83 VAL A O 1
ATOM 545 N N . ARG A 1 84 ? -15.163 3.246 17.655 1.00 96.44 84 ARG A N 1
ATOM 546 C CA . ARG A 1 84 ? -16.323 2.339 17.862 1.00 96.44 84 ARG A CA 1
ATOM 547 C C . A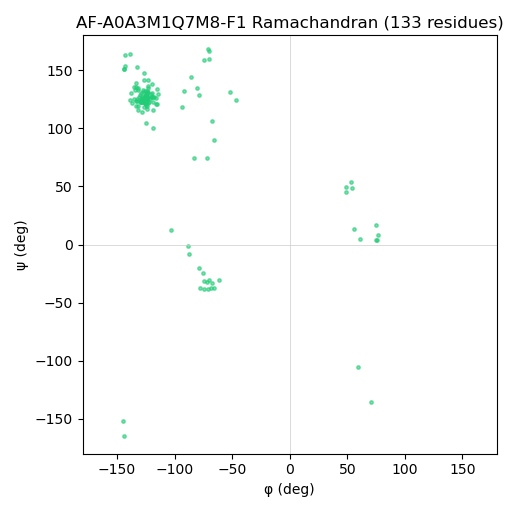RG A 1 84 ? -16.752 1.507 16.632 1.00 96.44 84 ARG A C 1
ATOM 549 O O . ARG A 1 84 ? -17.842 0.950 16.630 1.00 96.44 84 ARG A O 1
ATOM 556 N N . GLY A 1 85 ? -15.930 1.444 15.586 1.00 97.56 85 GLY A N 1
ATOM 557 C CA . GLY A 1 85 ? -16.231 0.788 14.308 1.00 97.56 85 GLY A CA 1
ATOM 558 C C . GLY A 1 85 ? -14.998 0.121 13.703 1.00 97.56 85 GLY A C 1
ATOM 559 O O . GLY A 1 85 ? -13.998 -0.052 14.392 1.00 97.56 85 GLY A O 1
ATOM 560 N N . VAL A 1 86 ? -15.043 -0.236 12.423 1.00 98.69 86 VAL A N 1
ATOM 561 C CA . VAL A 1 86 ? -13.945 -0.890 11.699 1.00 98.69 86 VAL A CA 1
ATOM 562 C C . VAL A 1 86 ? -13.547 -0.058 10.481 1.00 98.69 86 VAL A C 1
ATOM 564 O O . VAL A 1 86 ? -14.378 0.211 9.619 1.00 98.69 86 VAL A O 1
ATOM 567 N N . ALA A 1 87 ? -12.280 0.337 10.393 1.00 98.69 87 ALA A N 1
ATOM 568 C CA . ALA A 1 87 ? -11.692 0.981 9.224 1.00 98.69 87 ALA A CA 1
ATOM 569 C C . ALA A 1 87 ? -10.596 0.089 8.639 1.00 98.69 87 ALA A C 1
ATOM 571 O O . ALA A 1 87 ? -9.668 -0.298 9.348 1.00 98.69 87 ALA A O 1
ATOM 572 N N . ILE A 1 88 ? -10.692 -0.222 7.351 1.00 98.62 88 ILE A N 1
ATOM 573 C CA . ILE A 1 88 ? -9.691 -1.002 6.623 1.00 98.62 88 ILE A CA 1
ATOM 574 C C . ILE A 1 88 ? -9.260 -0.192 5.411 1.00 98.62 88 ILE A C 1
ATOM 576 O O . ILE A 1 88 ? -10.091 0.165 4.581 1.00 98.62 88 ILE A O 1
ATOM 580 N N . SER A 1 89 ? -7.970 0.094 5.317 1.00 98.50 89 SER A N 1
ATOM 581 C CA . SER A 1 89 ? -7.376 0.780 4.181 1.00 98.50 89 SER A CA 1
ATOM 582 C C . SER A 1 89 ? -6.306 -0.099 3.552 1.00 98.50 89 SER A C 1
ATOM 584 O O . SER A 1 89 ? -5.450 -0.626 4.266 1.00 98.50 89 SER A O 1
ATOM 586 N N . ASN A 1 90 ? -6.381 -0.283 2.236 1.00 98.50 90 ASN A N 1
ATOM 587 C CA . ASN A 1 90 ? -5.401 -1.029 1.460 1.00 98.50 90 ASN A CA 1
ATOM 588 C C . ASN A 1 90 ? -4.951 -0.184 0.266 1.00 98.50 90 ASN A C 1
ATOM 590 O O . ASN A 1 90 ? -5.772 0.226 -0.549 1.00 98.50 90 ASN A O 1
ATOM 594 N N . SER A 1 91 ? -3.651 0.054 0.147 1.00 98.44 91 SER A N 1
ATOM 595 C CA . SER A 1 91 ? -3.056 0.764 -0.983 1.00 98.44 91 SER A CA 1
ATOM 596 C C . SER A 1 91 ? -1.999 -0.102 -1.654 1.00 98.44 91 SER A C 1
ATOM 598 O O . SER A 1 91 ? -1.167 -0.708 -0.968 1.00 98.44 91 SER A O 1
ATOM 600 N N . ASN A 1 92 ? -2.029 -0.141 -2.984 1.00 98.38 92 ASN A N 1
ATOM 601 C CA . ASN A 1 92 ? -1.037 -0.814 -3.809 1.00 98.38 92 ASN A CA 1
ATOM 602 C C . ASN A 1 92 ? -0.526 0.121 -4.912 1.00 98.38 92 ASN A C 1
ATOM 604 O O . ASN A 1 92 ? -1.318 0.698 -5.649 1.00 98.38 92 ASN A O 1
ATOM 608 N N . ALA A 1 93 ? 0.794 0.248 -5.036 1.00 98.31 93 ALA A N 1
ATOM 609 C CA . ALA A 1 93 ? 1.444 0.947 -6.139 1.00 98.31 93 ALA A CA 1
ATOM 610 C C . ALA A 1 93 ? 2.474 0.029 -6.811 1.00 98.31 93 ALA A C 1
ATOM 612 O O . ALA A 1 93 ? 3.416 -0.434 -6.160 1.00 98.31 93 ALA A O 1
ATOM 613 N N . ASP A 1 94 ? 2.320 -0.219 -8.111 1.00 97.56 94 ASP A N 1
ATOM 614 C CA . ASP A 1 94 ? 3.266 -0.995 -8.920 1.00 97.56 94 ASP A CA 1
ATOM 615 C C . ASP A 1 94 ? 3.743 -0.174 -10.123 1.00 97.56 94 ASP A C 1
ATOM 617 O O . ASP A 1 94 ? 2.965 0.211 -10.995 1.00 97.56 94 ASP A O 1
ATOM 621 N N . ALA A 1 95 ? 5.044 0.104 -10.160 1.00 96.88 95 ALA A N 1
ATOM 622 C CA . ALA A 1 95 ? 5.690 0.856 -11.220 1.00 96.88 95 ALA A CA 1
ATOM 623 C C . ALA A 1 95 ? 6.816 0.042 -11.854 1.00 96.88 95 ALA A C 1
ATOM 625 O O . ALA A 1 95 ? 7.817 -0.330 -11.224 1.00 96.88 95 ALA A O 1
ATOM 626 N N . ASN A 1 96 ? 6.700 -0.171 -13.157 1.00 94.50 96 ASN A N 1
ATOM 627 C CA . ASN A 1 96 ? 7.634 -0.977 -13.919 1.00 94.50 96 ASN A CA 1
ATOM 628 C C . ASN A 1 96 ? 7.967 -0.292 -15.242 1.00 94.50 96 ASN A C 1
ATOM 630 O O . ASN A 1 96 ? 7.102 -0.035 -16.072 1.00 94.50 96 ASN A O 1
ATOM 634 N N . ALA A 1 97 ? 9.253 -0.027 -15.467 1.00 92.56 97 ALA A N 1
ATOM 635 C CA . ALA A 1 97 ? 9.699 0.636 -16.686 1.00 92.56 97 ALA A CA 1
ATOM 636 C C . ALA A 1 97 ? 10.673 -0.224 -17.499 1.00 92.56 97 ALA A C 1
ATOM 638 O O . ALA A 1 97 ? 11.571 -0.856 -16.946 1.00 92.56 97 ALA A O 1
ATOM 639 N N . ARG A 1 98 ? 10.531 -0.265 -18.827 1.00 91.31 98 ARG A N 1
ATOM 640 C CA . ARG A 1 98 ? 11.335 -1.104 -19.733 1.00 91.31 98 ARG A CA 1
ATOM 641 C C . ARG A 1 98 ? 11.848 -0.304 -20.926 1.00 91.31 98 ARG A C 1
ATOM 643 O O . ARG A 1 98 ? 11.227 0.663 -21.350 1.00 91.31 98 ARG A O 1
ATOM 650 N N . TRP A 1 99 ? 12.979 -0.734 -21.492 1.00 89.69 99 TRP A N 1
ATOM 651 C CA . TRP A 1 99 ? 13.543 -0.190 -22.740 1.00 89.69 99 TRP A CA 1
ATOM 652 C C . TRP A 1 99 ? 13.629 1.349 -22.766 1.00 89.69 99 TRP A C 1
ATOM 654 O O . TRP A 1 99 ? 13.150 1.992 -23.696 1.00 89.69 99 TRP A O 1
ATOM 664 N N . GLY A 1 100 ? 14.187 1.938 -21.704 1.00 83.50 100 GLY A N 1
ATOM 665 C CA . GLY A 1 100 ? 14.331 3.394 -21.576 1.00 83.50 100 GLY A CA 1
ATOM 666 C C . GLY A 1 100 ? 13.042 4.156 -21.250 1.00 83.50 100 GLY A C 1
ATOM 667 O O . GLY A 1 100 ? 13.076 5.380 -21.213 1.00 83.50 100 GLY A O 1
ATOM 668 N N . GLY A 1 101 ? 11.917 3.467 -21.030 1.00 88.94 101 GLY A N 1
ATOM 669 C CA . GLY A 1 101 ? 10.689 4.078 -20.521 1.00 88.94 101 GLY A CA 1
ATOM 670 C C . GLY A 1 101 ? 10.795 4.493 -19.051 1.00 88.94 101 GLY A C 1
ATOM 671 O O . GLY A 1 101 ? 11.716 4.077 -18.344 1.00 88.94 101 GLY A O 1
ATOM 672 N N . ASN A 1 102 ? 9.815 5.274 -18.595 1.00 92.25 102 ASN A N 1
ATOM 673 C CA . ASN A 1 102 ? 9.654 5.711 -17.205 1.00 92.25 102 ASN A CA 1
ATOM 674 C C . ASN A 1 102 ? 8.248 5.364 -16.706 1.00 92.25 102 ASN A C 1
ATOM 676 O O . ASN A 1 102 ? 7.285 5.494 -17.462 1.00 92.25 102 ASN A O 1
ATOM 680 N N . ALA A 1 103 ? 8.139 4.948 -15.446 1.00 96.00 103 ALA A N 1
ATOM 681 C CA . ALA A 1 103 ? 6.866 4.623 -14.811 1.00 96.00 103 ALA A CA 1
ATOM 682 C C . ALA A 1 103 ? 6.783 5.262 -13.423 1.00 96.00 103 ALA A C 1
ATOM 684 O O . ALA A 1 103 ? 7.745 5.190 -12.658 1.00 96.00 103 ALA A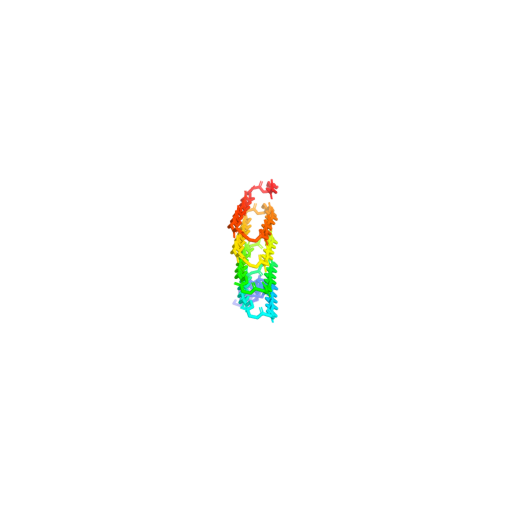 O 1
ATOM 685 N N . PHE A 1 104 ? 5.646 5.857 -13.090 1.00 96.50 104 PHE A N 1
ATOM 686 C CA . PHE A 1 104 ? 5.384 6.425 -11.774 1.00 96.50 104 PHE A CA 1
ATOM 687 C C . PHE A 1 104 ? 4.001 5.975 -11.312 1.00 96.50 104 PHE A C 1
ATOM 689 O O . PHE A 1 104 ? 3.031 6.263 -11.989 1.00 96.50 104 PHE A O 1
ATOM 696 N N . ALA A 1 105 ? 3.904 5.260 -10.196 1.00 97.69 105 ALA A N 1
ATOM 697 C CA . ALA A 1 105 ? 2.621 4.856 -9.624 1.00 97.69 105 ALA A CA 1
ATOM 698 C C . ALA A 1 105 ? 2.449 5.528 -8.258 1.00 97.69 105 ALA A C 1
ATOM 700 O O . ALA A 1 105 ? 3.279 5.307 -7.380 1.00 97.69 105 ALA A O 1
ATOM 701 N N . ASP A 1 106 ? 1.394 6.323 -8.075 1.00 97.81 106 ASP A N 1
ATOM 702 C CA . ASP A 1 106 ? 1.015 6.917 -6.783 1.00 97.81 106 ASP A CA 1
ATOM 703 C C . ASP A 1 106 ? -0.374 6.416 -6.390 1.00 97.81 106 ASP A C 1
ATOM 705 O O . ASP A 1 106 ? -1.357 6.664 -7.089 1.00 97.81 106 ASP A O 1
ATOM 709 N N . SER A 1 107 ? -0.443 5.675 -5.287 1.00 97.88 107 SER A N 1
ATOM 710 C CA . SER A 1 107 ? -1.692 5.157 -4.736 1.00 97.88 107 SER A CA 1
ATOM 711 C C . SER A 1 107 ? -1.911 5.699 -3.332 1.00 97.88 107 SER A C 1
ATOM 713 O O . SER A 1 107 ? -1.048 5.588 -2.458 1.00 97.88 107 SER A O 1
ATOM 715 N N . GLU A 1 108 ? -3.112 6.222 -3.091 1.00 98.12 108 GLU A N 1
ATOM 716 C CA . GLU A 1 108 ? -3.543 6.703 -1.784 1.00 98.12 108 GLU A CA 1
ATOM 717 C C . GLU A 1 108 ? -4.898 6.092 -1.415 1.00 98.12 108 GLU A C 1
ATOM 719 O O . GLU A 1 108 ? -5.890 6.244 -2.124 1.00 98.12 108 GLU A O 1
ATOM 724 N N . SER A 1 109 ? -4.947 5.408 -0.273 1.00 98.00 109 SER A N 1
ATOM 725 C CA . SER A 1 109 ? -6.169 4.836 0.285 1.00 98.00 109 SER A CA 1
ATOM 726 C C . SER A 1 109 ? -6.414 5.371 1.691 1.00 98.00 109 SER A C 1
ATOM 728 O O . SER A 1 109 ? -5.564 5.267 2.583 1.00 98.00 109 SER A O 1
ATOM 730 N N . ILE A 1 110 ? -7.613 5.904 1.922 1.00 98.31 110 ILE A N 1
ATOM 731 C CA . ILE A 1 110 ? -8.037 6.426 3.223 1.00 98.31 110 ILE A CA 1
ATOM 732 C C . ILE A 1 110 ? -9.380 5.809 3.607 1.00 98.31 110 ILE A C 1
ATOM 734 O O . ILE A 1 110 ? -10.358 5.921 2.871 1.00 98.31 110 ILE A O 1
ATOM 738 N N . ALA A 1 111 ? -9.435 5.191 4.786 1.00 98.12 111 ALA A N 1
ATOM 739 C CA . ALA A 1 111 ? -10.662 4.700 5.400 1.00 98.12 111 ALA A CA 1
ATOM 740 C C . ALA A 1 111 ? -10.835 5.315 6.793 1.00 98.12 111 ALA A C 1
ATOM 742 O O . ALA A 1 111 ? -9.963 5.187 7.652 1.00 98.12 111 ALA A O 1
ATOM 743 N N . ALA A 1 112 ? -11.976 5.957 7.039 1.00 97.81 112 ALA A N 1
ATOM 744 C CA . ALA A 1 112 ? -12.294 6.546 8.334 1.00 97.81 112 ALA A CA 1
ATOM 745 C C . ALA A 1 112 ? -13.735 6.227 8.741 1.00 97.81 112 ALA A C 1
ATOM 747 O O . ALA A 1 112 ? -14.647 6.331 7.923 1.00 97.81 112 ALA A O 1
ATOM 748 N N . THR A 1 113 ? -13.955 5.843 10.000 1.00 97.75 113 THR A N 1
ATOM 749 C CA . THR A 1 113 ? -15.305 5.555 10.503 1.00 97.75 113 THR A CA 1
ATOM 750 C C . THR A 1 113 ? -15.524 5.970 11.954 1.00 97.75 113 THR A C 1
ATOM 752 O O . THR A 1 113 ? -14.614 5.921 12.789 1.00 97.75 113 THR A O 1
ATOM 755 N N . TYR A 1 114 ? -16.780 6.300 12.258 1.00 97.00 114 TYR A N 1
ATOM 756 C CA . TYR A 1 114 ? -17.311 6.452 13.605 1.00 97.00 114 TYR A CA 1
ATOM 757 C C . TYR A 1 114 ? -18.544 5.549 13.759 1.00 97.00 114 TYR A C 1
ATOM 759 O O . TYR A 1 114 ? -19.612 5.855 13.236 1.00 97.00 114 TYR A O 1
ATOM 767 N N . GLY A 1 115 ? -18.404 4.427 14.467 1.00 91.88 115 GLY A N 1
ATOM 768 C CA . GLY A 1 115 ? -19.515 3.524 14.790 1.00 91.88 115 GLY A CA 1
ATOM 769 C C . GLY A 1 115 ? -20.022 2.636 13.646 1.00 91.88 115 GLY A C 1
ATOM 770 O O . GLY A 1 115 ? -21.121 2.102 13.759 1.00 91.88 115 GLY A O 1
ATOM 771 N N . GLY A 1 116 ? -19.261 2.457 12.562 1.00 96.62 116 GLY A N 1
ATOM 772 C CA . GLY A 1 116 ? -19.663 1.637 11.414 1.00 96.62 116 GLY A CA 1
ATOM 773 C C . GLY A 1 116 ? -18.500 0.886 10.767 1.00 96.62 116 GLY A C 1
ATOM 774 O O . GLY A 1 116 ? -17.515 0.570 11.431 1.00 96.62 116 GLY A O 1
ATOM 775 N N . LEU A 1 117 ? -18.616 0.603 9.469 1.00 98.25 117 LEU A N 1
ATOM 776 C CA . LEU A 1 117 ? -17.581 -0.035 8.652 1.00 98.25 117 LEU A CA 1
ATOM 777 C C . LEU A 1 117 ? -17.161 0.915 7.524 1.00 98.25 117 LEU A C 1
ATOM 779 O O . LEU A 1 117 ? -18.011 1.385 6.773 1.00 98.25 117 LEU A O 1
ATOM 783 N N . ALA A 1 118 ? -15.861 1.171 7.393 1.00 98.38 118 ALA A N 1
ATOM 784 C CA . ALA A 1 118 ? -15.266 1.862 6.255 1.00 98.38 118 ALA A CA 1
ATOM 785 C C . ALA A 1 118 ? -14.176 0.982 5.644 1.00 98.38 118 ALA A C 1
ATOM 787 O O . ALA A 1 118 ? -13.276 0.521 6.346 1.00 98.38 118 ALA A O 1
ATOM 788 N N . ILE A 1 119 ? -14.257 0.758 4.337 1.00 98.25 119 ILE A N 1
ATOM 789 C CA . ILE A 1 119 ? -13.258 0.001 3.588 1.00 98.25 119 ILE A CA 1
ATOM 790 C C . ILE A 1 119 ? -12.840 0.853 2.398 1.00 98.25 119 ILE A C 1
ATOM 792 O O . ILE A 1 119 ? -13.697 1.305 1.641 1.00 98.25 119 ILE A O 1
ATOM 796 N N . SER A 1 120 ? -11.537 1.057 2.246 1.00 98.12 120 SER A N 1
ATOM 797 C CA . SER A 1 120 ? -10.945 1.750 1.109 1.00 98.12 120 SER A CA 1
ATOM 798 C C . SER A 1 120 ? -9.852 0.880 0.506 1.00 98.12 120 SER A C 1
ATOM 800 O O . SER A 1 120 ? -9.058 0.278 1.233 1.00 98.12 120 SER A O 1
ATOM 802 N N . ASN A 1 121 ? -9.877 0.757 -0.817 1.00 97.94 121 ASN A N 1
ATOM 803 C CA . ASN A 1 121 ? -8.889 0.017 -1.585 1.00 97.94 121 ASN A CA 1
ATOM 804 C C . ASN A 1 121 ? -8.481 0.891 -2.768 1.00 97.94 121 ASN A C 1
ATOM 806 O O . ASN A 1 121 ? -9.346 1.285 -3.550 1.00 97.94 121 ASN A O 1
ATOM 810 N N . SER A 1 122 ? -7.190 1.172 -2.889 1.00 97.81 122 SER A N 1
ATOM 811 C CA . SER A 1 122 ? -6.611 1.894 -4.019 1.00 97.81 122 SER A CA 1
ATOM 812 C C . SER A 1 122 ? -5.528 1.046 -4.671 1.00 97.81 122 SER A C 1
ATOM 814 O O . SER A 1 122 ? -4.776 0.350 -3.984 1.00 97.81 122 SER A O 1
ATOM 816 N N . ASP A 1 123 ? -5.475 1.108 -5.996 1.00 98.00 123 ASP A N 1
ATOM 817 C CA . ASP A 1 123 ? -4.500 0.407 -6.819 1.00 98.00 123 ASP A CA 1
ATOM 818 C C . ASP A 1 123 ? -4.034 1.335 -7.944 1.00 98.00 123 ASP A C 1
ATOM 820 O O . ASP A 1 123 ? -4.858 1.867 -8.692 1.00 98.00 123 ASP A O 1
ATOM 824 N N . ALA A 1 124 ? -2.723 1.544 -8.040 1.00 97.69 124 ALA A N 1
ATOM 825 C CA . ALA A 1 124 ? -2.087 2.324 -9.093 1.00 97.69 124 ALA A CA 1
ATOM 826 C C . ALA A 1 124 ? -1.027 1.471 -9.792 1.00 97.69 124 ALA A C 1
ATOM 828 O O . ALA A 1 124 ? -0.107 0.951 -9.155 1.00 97.69 124 ALA A O 1
ATOM 829 N N . ILE A 1 125 ? -1.150 1.345 -11.113 1.00 97.19 125 ILE A N 1
ATOM 830 C CA . ILE A 1 125 ? -0.258 0.533 -11.939 1.00 97.19 125 ILE A CA 1
ATOM 831 C C . ILE A 1 125 ? 0.261 1.390 -13.088 1.00 97.19 125 ILE A C 1
ATOM 833 O O . ILE A 1 125 ? -0.523 1.892 -13.894 1.00 97.19 125 ILE A O 1
ATOM 837 N N . ALA A 1 126 ? 1.583 1.511 -13.187 1.00 96.38 126 ALA A N 1
ATOM 838 C CA . ALA A 1 126 ? 2.254 2.241 -14.253 1.00 96.38 126 ALA A CA 1
ATOM 839 C C . ALA A 1 126 ? 3.278 1.350 -14.969 1.00 96.38 126 ALA A C 1
ATOM 841 O O . ALA A 1 126 ? 4.258 0.889 -14.377 1.00 96.38 126 ALA A O 1
ATOM 842 N N . ASP A 1 127 ? 3.079 1.158 -16.276 1.00 94.50 127 ASP A N 1
ATOM 843 C CA . ASP A 1 127 ? 3.976 0.396 -17.147 1.00 94.50 127 ASP A CA 1
ATOM 844 C C . ASP A 1 127 ? 4.537 1.285 -18.267 1.00 94.50 127 ASP A C 1
ATOM 846 O O . ASP A 1 127 ? 3.894 1.542 -19.285 1.00 94.50 127 ASP A O 1
ATOM 850 N N . GLY A 1 128 ? 5.773 1.751 -18.086 1.00 90.44 128 GLY A N 1
ATOM 851 C CA . GLY A 1 128 ? 6.487 2.575 -19.063 1.00 90.44 128 GLY A CA 1
ATOM 852 C C . GLY A 1 128 ? 7.330 1.726 -20.012 1.00 90.44 128 GLY A C 1
ATOM 853 O O . GLY A 1 128 ? 8.105 0.879 -19.567 1.00 90.44 128 GLY A O 1
ATOM 854 N N . ALA A 1 129 ? 7.247 1.958 -21.323 1.00 91.38 129 ALA A N 1
ATOM 855 C CA . ALA A 1 129 ? 8.024 1.214 -22.319 1.00 91.38 129 ALA A CA 1
ATOM 856 C C . ALA A 1 129 ? 8.491 2.104 -23.480 1.00 91.38 129 ALA A C 1
ATOM 858 O O . ALA A 1 129 ? 7.837 3.089 -23.801 1.00 91.38 129 ALA A O 1
ATOM 859 N N . PHE A 1 130 ? 9.597 1.729 -24.135 1.00 89.12 130 PHE A N 1
ATOM 860 C CA . PHE A 1 130 ? 10.081 2.339 -25.388 1.00 89.12 130 PHE A CA 1
ATOM 861 C C . PHE A 1 130 ? 10.226 3.868 -25.329 1.00 89.12 130 PHE A C 1
ATOM 863 O O . PHE A 1 130 ? 9.658 4.580 -26.153 1.00 89.12 130 PHE A O 1
ATOM 870 N N . PHE A 1 131 ? 10.960 4.379 -24.337 1.00 87.06 131 PHE A N 1
ATOM 871 C CA . PHE A 1 131 ? 11.083 5.824 -24.060 1.00 87.06 131 PHE A CA 1
ATOM 872 C C . PHE A 1 131 ? 9.762 6.537 -23.706 1.00 87.06 131 PHE A C 1
ATOM 874 O O . PHE A 1 131 ? 9.749 7.749 -23.507 1.00 87.06 131 PHE A O 1
ATOM 881 N N . GLY A 1 132 ? 8.658 5.795 -23.591 1.00 80.81 132 GLY A N 1
ATOM 882 C CA . GLY A 1 132 ? 7.364 6.286 -23.146 1.00 80.81 132 GLY A CA 1
ATOM 883 C C . GLY A 1 132 ? 7.311 6.528 -21.640 1.00 80.81 132 GLY A C 1
ATOM 884 O O . GLY A 1 132 ? 8.098 5.978 -20.861 1.00 80.81 132 GLY A O 1
ATOM 885 N N . ASN A 1 133 ? 6.355 7.360 -21.241 1.00 89.75 133 ASN A N 1
ATOM 886 C CA . ASN A 1 133 ? 6.076 7.710 -19.857 1.00 89.75 133 ASN A CA 1
ATOM 887 C C . ASN A 1 133 ? 4.682 7.190 -19.471 1.00 89.75 133 ASN A C 1
ATOM 889 O O . ASN A 1 133 ? 3.742 7.348 -20.250 1.00 89.75 133 ASN A O 1
ATOM 893 N N . ALA A 1 134 ? 4.578 6.559 -18.303 1.00 89.81 134 ALA A N 1
ATOM 894 C CA . ALA A 1 134 ? 3.323 6.117 -17.703 1.00 89.81 134 ALA A CA 1
ATOM 895 C C . ALA A 1 134 ? 3.234 6.645 -16.265 1.00 89.81 134 ALA A C 1
ATOM 897 O O . ALA A 1 134 ? 4.202 6.513 -15.508 1.00 89.81 134 ALA A O 1
ATOM 898 N N . THR A 1 135 ? 2.094 7.239 -15.917 1.00 87.75 135 THR A N 1
ATOM 899 C CA . THR A 1 135 ? 1.791 7.855 -14.614 1.00 87.75 135 THR A CA 1
ATOM 900 C C . THR A 1 135 ? 0.379 7.510 -14.190 1.00 87.75 135 THR A C 1
ATOM 902 O O . THR A 1 135 ? -0.491 7.619 -15.088 1.00 87.75 135 THR A O 1
#

Nearest PDB structures (foldseek):
  8hcr-assembly1_E  TM=4.870E-01  e=6.664E+00  Mycobacterium tuberculosis variant bovis BCG

Foldseek 3Di:
DVVVVVVVVVVVVVPPPPQQDEAWEWEFEEEALEATEWEFEGEGQEYTYWYFYTHQNEYWYTYWYFYADDQEYWYWETYTYEYLEYWYWYTYTETEEEDLWHWYWYTYTYFYDYNYYTYTYTYTYTYTYDNYYTD

Solvent-accessible surface area (backbone atoms only — not comparable to full-atom values): 5479 Å² total; per-residue (Å²): 114,75,71,58,56,57,52,54,53,56,54,57,65,69,63,66,66,80,84,46,66,38,43,57,42,58,42,58,41,58,41,71,73,22,42,39,41,38,41,38,39,34,40,32,34,12,33,6,34,5,33,6,34,10,26,57,56,2,32,6,33,5,33,8,31,8,34,6,38,88,50,9,34,5,36,7,32,7,31,7,31,9,32,48,16,36,4,34,7,32,9,29,6,37,6,39,22,39,73,78,10,31,10,37,9,73,13,70,11,67,10,65,27,74,62,41,81,22,78,24,78,28,78,22,78,10,73,7,45,74,63,33,78,26,107

pLDDT: mean 89.14, std 16.64, range [44.78, 98.69]

Sequence (135 aa):
MKRLLAALTSIALTASGAAFGGEATAISTATNGGRASSTATAVGNARSLAIAGASHGGVAISNSTARGTRGGFADSRSVASAVRGVAISNSNADANARWGGNAFADSESIAATYGGLAISNSDAIADGAFFGNAT

Secondary structure (DSSP, 8-state):
-HHHHHHHHHHHHH------PPEEEEEEEE-TT-EEEEEEEEEESEEEEEEEEEETT-EEEEEEEEEEEETEEEEEEEEEEEESSEEEEEEEEEEEEETT-EEEEEEEEEEEEESSEEEEEEEEEEEEETT-EE-

Radius of gyration: 20.18 Å; Cα contacts (8 Å, |Δi|>4): 448; chains: 1; bounding box: 65×19×50 Å